Protein AF-A0A8T6CF40-F1 (afdb_monomer_lite)

Secondary structure (DSSP, 8-state):
-------------TT--PPPPPPSSTHHHHHHHHHHHHHHHHHHHHHH-TTS-HHHHHT-EEPPP-STTS----EEEESSSS-EEEEETTEEEEE-SSS-EEEEETTEEEEEEESSSS--HHHHHHHGGGGS-BGGGSHHHHHHHHHHHHHHHHHHHHHHHHHHHHH-SHHHHHH-

pLDDT: mean 81.54, std 19.91, range [30.73, 98.5]

Structure (mmCIF, N/CA/C/O backbone):
data_AF-A0A8T6CF40-F1
#
_entry.id   AF-A0A8T6CF40-F1
#
loop_
_atom_site.group_PDB
_atom_site.id
_atom_site.type_symbol
_atom_site.label_atom_id
_atom_site.label_alt_id
_atom_site.label_comp_id
_atom_site.label_asym_id
_atom_site.label_entity_id
_atom_site.label_seq_id
_atom_site.pdbx_PDB_ins_code
_atom_site.Cartn_x
_atom_site.Cartn_y
_atom_site.Cartn_z
_atom_site.occupancy
_atom_site.B_iso_or_equiv
_atom_site.auth_seq_id
_atom_site.auth_comp_id
_atom_site.auth_asym_id
_atom_site.auth_atom_id
_atom_site.pdbx_PDB_model_num
ATOM 1 N N . MET A 1 1 ? -32.159 -0.553 -5.482 1.00 37.47 1 MET A N 1
ATOM 2 C CA . MET A 1 1 ? -31.655 0.077 -6.719 1.00 37.47 1 MET A CA 1
ATOM 3 C C . MET A 1 1 ? -31.176 1.469 -6.328 1.00 37.47 1 MET A C 1
ATOM 5 O O . MET A 1 1 ? -31.976 2.391 -6.302 1.00 37.47 1 MET A O 1
ATOM 9 N N . HIS A 1 2 ? -29.932 1.576 -5.852 1.00 31.47 2 HIS A N 1
ATOM 10 C CA . HIS A 1 2 ? -29.361 2.824 -5.337 1.00 31.47 2 HIS A CA 1
ATOM 11 C C . HIS A 1 2 ? -28.233 3.280 -6.260 1.00 31.47 2 HIS A C 1
ATOM 13 O O . HIS A 1 2 ? -27.268 2.558 -6.488 1.00 31.47 2 HIS A O 1
ATOM 19 N N . THR A 1 3 ? -28.434 4.466 -6.820 1.00 30.73 3 THR A N 1
ATOM 20 C CA . THR A 1 3 ? -27.568 5.181 -7.752 1.00 30.73 3 THR A CA 1
ATOM 21 C C . THR A 1 3 ? -26.333 5.703 -7.017 1.00 30.73 3 THR A C 1
ATOM 23 O O . THR A 1 3 ? -26.466 6.515 -6.104 1.00 30.73 3 THR A O 1
ATOM 26 N N . ALA A 1 4 ? -25.142 5.245 -7.408 1.00 31.66 4 ALA A N 1
ATOM 27 C CA . ALA A 1 4 ? -23.879 5.819 -6.959 1.00 31.66 4 ALA A CA 1
ATOM 28 C C . ALA A 1 4 ? -23.663 7.176 -7.647 1.00 31.66 4 ALA A C 1
ATOM 30 O O . ALA A 1 4 ? -23.790 7.299 -8.866 1.00 31.66 4 ALA A O 1
ATOM 31 N N . ALA A 1 5 ? -23.383 8.202 -6.847 1.00 32.69 5 ALA A N 1
ATOM 32 C CA . ALA A 1 5 ? -23.131 9.553 -7.313 1.00 32.69 5 ALA A CA 1
ATOM 33 C C . ALA A 1 5 ? -21.721 9.653 -7.910 1.00 32.69 5 ALA A C 1
ATOM 35 O O . ALA A 1 5 ? -20.725 9.633 -7.191 1.00 32.69 5 ALA A O 1
ATOM 36 N N . THR A 1 6 ? -21.640 9.811 -9.227 1.00 39.75 6 THR A N 1
ATOM 37 C CA . THR A 1 6 ? -20.422 10.224 -9.926 1.00 39.75 6 THR A CA 1
ATOM 38 C C . THR A 1 6 ? -20.149 11.692 -9.582 1.00 39.75 6 THR A C 1
ATOM 40 O O . THR A 1 6 ? -20.780 12.593 -10.136 1.00 39.75 6 THR A O 1
ATOM 43 N N . ARG A 1 7 ? -19.252 11.966 -8.627 1.00 38.22 7 ARG A N 1
ATOM 44 C CA . ARG A 1 7 ? -18.736 13.327 -8.409 1.00 38.22 7 ARG A CA 1
ATOM 45 C C . ARG A 1 7 ? -17.654 13.608 -9.447 1.00 38.22 7 ARG A C 1
ATOM 47 O O . ARG A 1 7 ? -16.667 12.886 -9.534 1.00 38.22 7 ARG A O 1
ATOM 54 N N . GLY A 1 8 ? -17.889 14.639 -10.256 1.00 31.69 8 GLY A N 1
ATOM 55 C CA . GLY A 1 8 ? -16.966 15.096 -11.285 1.00 31.69 8 GLY A CA 1
ATOM 56 C C . GLY A 1 8 ? -15.648 15.570 -10.682 1.00 31.69 8 GLY A C 1
ATOM 57 O O . GLY A 1 8 ? -15.634 16.420 -9.792 1.00 31.69 8 GLY A O 1
ATOM 58 N N . LEU A 1 9 ? -14.548 15.026 -11.197 1.00 38.25 9 LEU A N 1
ATOM 59 C CA . LEU A 1 9 ? -13.221 15.601 -11.042 1.00 38.25 9 LEU A CA 1
ATOM 60 C C . LEU A 1 9 ? -13.219 16.966 -11.736 1.00 38.25 9 LEU A C 1
ATOM 62 O O . LEU A 1 9 ? -13.408 17.062 -12.950 1.00 38.25 9 LEU A O 1
ATOM 66 N N . GLY A 1 10 ? -13.050 18.026 -10.947 1.00 33.47 10 GLY A N 1
ATOM 67 C CA . GLY A 1 10 ? -12.752 19.348 -11.475 1.00 33.47 10 GLY A CA 1
ATOM 68 C C . GLY A 1 10 ? -11.472 19.279 -12.303 1.00 33.47 10 GLY A C 1
ATOM 69 O O . GLY A 1 10 ? -10.463 18.743 -11.853 1.00 33.47 10 GLY A O 1
ATOM 70 N N . SER A 1 11 ? -11.538 19.791 -13.530 1.00 39.84 11 SER A N 1
ATOM 71 C CA . SER A 1 11 ? -10.382 19.964 -14.404 1.00 39.84 11 SER A CA 1
ATOM 72 C C . SER A 1 11 ? -9.358 20.859 -13.704 1.00 39.84 11 SER A C 1
ATOM 74 O O . SER A 1 11 ? -9.574 22.061 -13.555 1.00 39.84 11 SER A O 1
ATOM 76 N N . LEU A 1 12 ? -8.247 20.270 -13.266 1.00 36.97 12 LEU A N 1
ATOM 77 C CA . LEU A 1 12 ? -7.044 21.028 -12.956 1.00 36.97 12 LEU A CA 1
ATOM 78 C C . LEU A 1 12 ? -6.356 21.350 -14.287 1.00 36.97 12 LEU A C 1
ATOM 80 O O . LEU A 1 12 ? -6.064 20.460 -15.086 1.00 36.97 12 LEU A O 1
ATOM 84 N N . SER A 1 13 ? -6.163 22.644 -14.543 1.00 38.06 13 SER A N 1
ATOM 85 C CA . SER A 1 13 ? -5.383 23.151 -15.672 1.00 38.06 13 SER A CA 1
ATOM 86 C C . SER A 1 13 ? -3.951 22.622 -15.583 1.00 38.06 13 SER A C 1
ATOM 88 O O . SER A 1 13 ? -3.299 22.749 -14.551 1.00 38.06 13 SER A O 1
ATOM 90 N N . SER A 1 14 ? -3.453 22.066 -16.687 1.00 46.22 14 SER A N 1
ATOM 91 C CA . SER A 1 14 ? -2.135 21.429 -16.834 1.00 46.22 14 SER A CA 1
ATOM 92 C C . SER A 1 14 ? -0.929 22.380 -16.680 1.00 46.22 14 SER A C 1
ATOM 94 O O . SER A 1 14 ? 0.188 21.987 -17.007 1.00 46.22 14 SER A O 1
ATOM 96 N N . THR A 1 15 ? -1.119 23.628 -16.240 1.00 42.03 15 THR A N 1
ATOM 97 C CA . THR A 1 15 ? -0.131 24.702 -16.467 1.00 42.03 15 THR A CA 1
ATOM 98 C C . THR A 1 15 ? 0.574 25.223 -15.207 1.00 42.03 15 THR A C 1
ATOM 100 O O . THR A 1 15 ? 1.522 25.985 -15.349 1.00 42.03 15 THR A O 1
ATOM 103 N N . ASP A 1 16 ? 0.199 24.782 -13.999 1.00 35.59 16 ASP A N 1
ATOM 104 C CA . ASP A 1 16 ? 0.758 25.341 -12.748 1.00 35.59 16 ASP A CA 1
ATOM 105 C C . ASP A 1 16 ? 1.547 24.345 -11.878 1.00 35.59 16 ASP A C 1
ATOM 107 O O . ASP A 1 16 ? 2.010 24.698 -10.794 1.00 35.59 16 ASP A O 1
ATOM 111 N N . ILE A 1 17 ? 1.774 23.113 -12.347 1.00 43.44 17 ILE A N 1
ATOM 112 C CA . ILE A 1 17 ? 2.718 22.204 -11.684 1.00 43.44 17 ILE A CA 1
ATOM 113 C C . ILE A 1 17 ? 4.111 22.495 -12.242 1.00 43.44 17 ILE A C 1
ATOM 115 O O . ILE A 1 17 ? 4.537 21.916 -13.240 1.00 43.44 17 ILE A O 1
ATOM 119 N N . GLN A 1 18 ? 4.816 23.431 -11.606 1.00 35.03 18 GLN A N 1
ATOM 120 C CA . GLN A 1 18 ? 6.268 23.518 -11.753 1.00 35.03 18 GLN A CA 1
ATOM 121 C C . GLN A 1 18 ? 6.847 22.159 -11.326 1.00 35.03 18 GLN A C 1
ATOM 123 O O . GLN A 1 18 ? 6.512 21.694 -10.231 1.00 35.03 18 GLN A O 1
ATOM 128 N N . PRO A 1 19 ? 7.679 21.496 -12.150 1.00 44.25 19 PRO A N 1
ATOM 129 C CA . PRO A 1 19 ? 8.405 20.322 -11.698 1.00 44.25 19 PRO A CA 1
ATOM 130 C C . PRO A 1 19 ? 9.196 20.726 -10.457 1.00 44.25 19 PRO A C 1
ATOM 132 O O . PRO A 1 19 ? 10.014 21.643 -10.518 1.00 44.25 19 PRO A O 1
ATOM 135 N N . LEU A 1 20 ? 8.922 20.082 -9.323 1.00 50.47 20 LEU A N 1
ATOM 136 C CA . LEU A 1 20 ? 9.840 20.137 -8.195 1.00 50.47 20 LEU A CA 1
ATOM 137 C C . LEU A 1 20 ? 11.176 19.621 -8.723 1.00 50.47 20 LEU A C 1
ATOM 139 O O . LEU A 1 20 ? 11.252 18.473 -9.168 1.00 50.47 20 LEU A O 1
ATOM 143 N N . GLU A 1 21 ? 12.205 20.472 -8.729 1.00 46.50 21 GLU A N 1
ATOM 144 C CA . GLU A 1 21 ? 13.553 19.969 -8.955 1.00 46.50 21 GLU A CA 1
ATOM 145 C C . GLU A 1 21 ? 13.797 18.863 -7.924 1.00 46.50 21 GLU A C 1
ATOM 147 O O . GLU A 1 21 ? 13.496 19.068 -6.739 1.00 46.50 21 GLU A O 1
ATOM 152 N N . PRO A 1 22 ? 14.258 17.675 -8.355 1.00 52.22 22 PRO A N 1
ATOM 153 C CA . PRO A 1 22 ? 14.530 16.602 -7.421 1.00 52.22 22 PRO A CA 1
ATOM 154 C C . PRO A 1 22 ? 15.524 17.145 -6.389 1.00 52.22 22 PRO A C 1
ATOM 156 O O . PRO A 1 22 ? 16.543 17.720 -6.786 1.00 52.22 22 PRO A O 1
ATOM 159 N N . PRO A 1 23 ? 15.225 17.045 -5.083 1.00 56.66 23 PRO A N 1
ATOM 160 C CA . PRO A 1 23 ? 16.116 17.570 -4.062 1.00 56.66 23 PRO A CA 1
ATOM 161 C C . PRO A 1 23 ? 17.520 17.000 -4.270 1.00 56.66 23 PRO A C 1
ATOM 163 O O . PRO A 1 23 ? 17.681 15.810 -4.537 1.00 56.66 23 PRO A O 1
ATOM 166 N N . SER A 1 24 ? 18.528 17.870 -4.177 1.00 57.38 24 SER A N 1
ATOM 167 C CA . SER A 1 24 ? 19.919 17.563 -4.535 1.00 57.38 24 SER A CA 1
ATOM 168 C C . SER A 1 24 ? 20.570 16.473 -3.676 1.00 57.38 24 SER A C 1
ATOM 170 O O . SER A 1 24 ? 21.641 15.995 -4.037 1.00 57.38 24 SER A O 1
ATOM 172 N N . ASP A 1 25 ? 19.916 16.079 -2.577 1.00 63.91 25 ASP A N 1
ATOM 173 C CA . ASP A 1 25 ? 20.377 15.078 -1.621 1.00 63.91 25 ASP A CA 1
ATOM 174 C C . ASP A 1 25 ? 19.296 14.005 -1.400 1.00 63.91 25 ASP A C 1
ATOM 176 O O . ASP A 1 25 ? 18.101 14.314 -1.346 1.00 63.91 25 ASP A O 1
ATOM 180 N N . ASP A 1 26 ? 19.720 12.762 -1.147 1.00 69.12 26 ASP A N 1
ATOM 181 C CA . ASP A 1 26 ? 18.877 11.580 -0.866 1.00 69.12 26 ASP A CA 1
ATOM 182 C C . ASP A 1 26 ? 17.971 11.708 0.386 1.00 69.12 26 ASP A C 1
ATOM 184 O O . ASP A 1 26 ? 17.223 10.791 0.718 1.00 69.12 26 ASP A O 1
ATOM 188 N N . ARG A 1 27 ? 17.959 12.862 1.065 1.00 78.50 27 ARG A N 1
ATOM 189 C CA . ARG A 1 27 ? 17.137 13.156 2.257 1.00 78.50 27 ARG A CA 1
ATOM 190 C C . ARG A 1 27 ? 15.635 12.956 2.043 1.00 78.50 27 ARG A C 1
ATOM 192 O O . ARG A 1 27 ? 14.895 12.709 2.996 1.00 78.50 27 ARG A O 1
ATOM 199 N N . TRP A 1 28 ? 15.161 13.090 0.805 1.00 79.88 28 TRP A N 1
ATOM 200 C CA . TRP A 1 28 ? 13.761 12.820 0.477 1.00 79.88 28 TRP A CA 1
ATOM 201 C C . TRP A 1 28 ? 13.426 11.328 0.583 1.00 79.88 28 TRP A C 1
ATOM 203 O O . TRP A 1 28 ? 12.311 10.999 0.980 1.00 79.88 28 TRP A O 1
ATOM 213 N N . ILE A 1 29 ? 14.385 10.440 0.285 1.00 84.56 29 ILE A N 1
ATOM 214 C CA . ILE A 1 29 ? 14.227 8.988 0.425 1.00 84.56 29 ILE A CA 1
ATOM 215 C C . ILE A 1 29 ? 14.121 8.640 1.902 1.00 84.56 29 ILE A C 1
ATOM 217 O O . ILE A 1 29 ? 13.176 7.966 2.282 1.00 84.56 29 ILE A O 1
ATOM 221 N N . GLU A 1 30 ? 15.012 9.172 2.742 1.00 87.75 30 GLU A N 1
ATOM 222 C CA . GLU A 1 30 ? 14.968 8.952 4.196 1.00 87.75 30 GLU A CA 1
ATOM 223 C C . GLU A 1 30 ? 13.629 9.407 4.796 1.00 87.75 30 GLU A C 1
ATOM 225 O O . GLU A 1 30 ? 13.028 8.715 5.616 1.00 87.75 30 GLU A O 1
ATOM 230 N N . THR A 1 31 ? 13.124 10.560 4.344 1.00 91.19 31 THR A N 1
ATOM 231 C CA . THR A 1 31 ? 11.814 11.072 4.770 1.00 91.19 31 THR A CA 1
ATOM 232 C C . THR A 1 31 ? 10.681 10.157 4.303 1.00 91.19 31 THR A C 1
ATOM 234 O O . THR A 1 31 ? 9.785 9.841 5.081 1.00 91.19 31 THR A O 1
ATOM 237 N N . ALA A 1 32 ? 10.715 9.708 3.046 1.00 91.19 32 ALA A N 1
ATOM 238 C CA . ALA A 1 32 ? 9.719 8.785 2.514 1.00 91.19 32 ALA A CA 1
ATOM 239 C C . ALA A 1 32 ? 9.741 7.437 3.251 1.00 91.19 32 ALA A C 1
ATOM 241 O O . ALA A 1 32 ? 8.683 6.886 3.538 1.00 91.19 32 ALA A O 1
ATOM 242 N N . GLU A 1 33 ? 10.925 6.912 3.573 1.00 92.25 33 GLU A N 1
ATOM 243 C CA . GLU A 1 33 ? 11.104 5.667 4.326 1.00 92.25 33 GLU A CA 1
ATOM 244 C C . GLU A 1 33 ? 10.554 5.785 5.744 1.00 92.25 33 GLU A C 1
ATOM 246 O O . GLU A 1 33 ? 9.846 4.884 6.187 1.00 92.25 33 GLU A O 1
ATOM 251 N N . ALA A 1 34 ? 10.806 6.901 6.433 1.00 93.62 34 ALA A N 1
ATOM 252 C CA . ALA A 1 34 ? 10.224 7.160 7.748 1.00 93.62 34 ALA A CA 1
ATOM 253 C C . ALA A 1 34 ? 8.687 7.195 7.687 1.00 93.62 34 ALA A C 1
ATOM 255 O O . ALA A 1 34 ? 8.028 6.481 8.438 1.00 93.62 34 ALA A O 1
ATOM 256 N N . LEU A 1 35 ? 8.112 7.931 6.730 1.00 94.38 35 LEU A N 1
ATOM 257 C CA . LEU A 1 35 ? 6.657 7.994 6.552 1.00 94.38 35 LEU A CA 1
ATOM 258 C C . LEU A 1 35 ? 6.053 6.622 6.226 1.00 94.38 35 LEU A C 1
ATOM 260 O O . LEU A 1 35 ? 5.031 6.246 6.788 1.00 94.38 35 LEU A O 1
ATOM 264 N N . MET A 1 36 ? 6.690 5.847 5.348 1.00 94.69 36 MET A N 1
ATOM 265 C CA . MET A 1 36 ? 6.219 4.504 5.006 1.00 94.69 36 MET A CA 1
ATOM 266 C C . MET A 1 36 ? 6.366 3.524 6.177 1.00 94.69 36 MET A C 1
ATOM 268 O O . MET A 1 36 ? 5.565 2.596 6.325 1.00 94.69 36 MET A O 1
ATOM 272 N N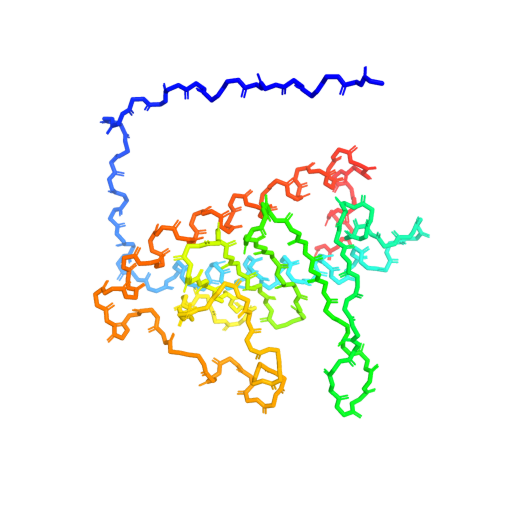 . HIS A 1 37 ? 7.388 3.706 7.014 1.00 94.19 37 HIS A N 1
ATOM 273 C CA . HIS A 1 37 ? 7.563 2.942 8.239 1.00 94.19 37 HIS A CA 1
ATOM 274 C C . HIS A 1 37 ? 6.407 3.159 9.211 1.00 94.19 37 HIS A C 1
ATOM 276 O O . HIS A 1 37 ? 5.847 2.170 9.697 1.00 94.19 37 HIS A O 1
ATOM 282 N N . ASP A 1 38 ? 6.070 4.423 9.456 1.00 95.56 38 ASP A N 1
ATOM 283 C CA . ASP A 1 38 ? 4.979 4.842 10.332 1.00 95.56 38 ASP A CA 1
ATOM 284 C C . ASP A 1 38 ? 3.633 4.375 9.774 1.00 95.56 38 ASP A C 1
ATOM 286 O O . ASP A 1 38 ? 2.844 3.768 10.492 1.00 95.56 38 ASP A O 1
ATOM 290 N N . GLU A 1 39 ? 3.414 4.511 8.466 1.00 96.38 39 GLU A N 1
ATOM 291 C CA . GLU A 1 39 ? 2.204 4.024 7.799 1.00 96.38 39 GLU A CA 1
ATOM 292 C C . GLU A 1 39 ? 2.031 2.502 7.967 1.00 96.38 39 GLU A C 1
ATOM 294 O O . GLU A 1 39 ? 0.972 2.012 8.365 1.00 96.38 39 GLU A O 1
ATOM 299 N N . CYS A 1 40 ? 3.098 1.722 7.757 1.00 94.19 40 CYS A N 1
ATOM 300 C CA . CYS A 1 40 ? 3.062 0.275 7.989 1.00 94.19 40 CYS A CA 1
ATOM 301 C C . CYS A 1 40 ? 2.789 -0.083 9.457 1.00 94.19 40 CYS A C 1
ATOM 303 O O . CYS A 1 40 ? 2.201 -1.133 9.737 1.00 94.19 40 CYS A O 1
ATOM 305 N N . TRP A 1 41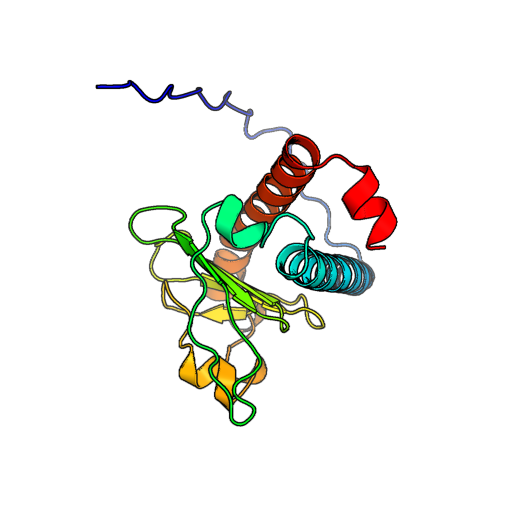 ? 3.264 0.738 10.395 1.00 95.00 41 TRP A N 1
ATOM 306 C CA . TRP A 1 41 ? 2.981 0.576 11.817 1.00 95.00 41 TRP A CA 1
ATOM 307 C C . TRP A 1 41 ? 1.508 0.862 12.121 1.00 95.00 41 TRP A C 1
ATOM 309 O O . TRP A 1 41 ? 0.859 0.020 12.746 1.00 95.00 41 TRP A O 1
ATOM 319 N N . CYS A 1 42 ? 0.965 1.964 11.602 1.00 97.00 42 CYS A N 1
ATOM 320 C CA . CYS A 1 42 ? -0.445 2.332 11.704 1.00 97.00 42 CYS A CA 1
ATOM 321 C C . CYS A 1 42 ? -1.357 1.224 11.169 1.00 97.00 42 CYS A C 1
ATOM 323 O O . CYS A 1 42 ? -2.229 0.768 11.904 1.00 97.00 42 CYS A O 1
ATOM 325 N N . TRP A 1 43 ? -1.088 0.660 9.985 1.00 96.50 43 TRP A N 1
ATOM 326 C CA . TRP A 1 43 ? -1.839 -0.503 9.486 1.00 96.50 43 TRP A CA 1
ATOM 327 C C . TRP A 1 43 ? -1.795 -1.698 10.441 1.00 96.50 43 TRP A C 1
ATOM 329 O O . TRP A 1 43 ? -2.771 -2.438 10.574 1.00 96.50 43 TRP A O 1
ATOM 339 N N . GLY A 1 44 ? -0.666 -1.911 11.118 1.00 94.31 44 GLY A N 1
ATOM 340 C CA . GLY A 1 44 ? -0.541 -2.923 12.165 1.00 94.31 44 GLY A CA 1
ATOM 341 C C . GLY A 1 44 ? -1.473 -2.657 13.350 1.00 94.31 44 GLY A C 1
ATOM 342 O O . GLY A 1 44 ? -2.143 -3.581 13.812 1.00 94.31 44 GLY A O 1
ATOM 343 N N . GLN A 1 45 ? -1.561 -1.407 13.806 1.00 96.31 45 GLN A N 1
ATOM 344 C CA . GLN A 1 45 ? -2.485 -0.993 14.868 1.00 96.31 45 GLN A CA 1
ATOM 345 C C . GLN A 1 45 ? -3.949 -1.083 14.424 1.00 96.31 45 GLN A C 1
ATOM 347 O O . GLN A 1 45 ? -4.805 -1.544 15.176 1.00 96.31 45 GLN A O 1
ATOM 352 N N . ASP A 1 46 ? -4.235 -0.761 13.166 1.00 97.25 46 ASP A N 1
ATOM 353 C CA . ASP A 1 46 ? -5.567 -0.830 12.561 1.00 97.25 46 ASP A CA 1
ATOM 354 C C . ASP A 1 46 ? -6.125 -2.257 12.522 1.00 97.25 46 ASP A C 1
ATOM 356 O O . ASP A 1 46 ? -7.331 -2.479 12.667 1.00 97.25 46 ASP A O 1
ATOM 360 N N . VAL A 1 47 ? -5.248 -3.255 12.387 1.00 95.06 47 VAL A N 1
ATOM 361 C CA . VAL A 1 47 ? -5.604 -4.675 12.523 1.00 95.06 47 VAL A CA 1
ATOM 362 C C . VAL A 1 47 ? -6.011 -5.024 13.956 1.00 95.06 47 VAL A C 1
ATOM 364 O O . VAL A 1 47 ? -6.867 -5.892 14.145 1.00 95.06 47 VAL A O 1
ATOM 367 N N . LEU A 1 48 ? -5.400 -4.374 14.947 1.00 94.50 48 LEU A N 1
ATOM 368 C CA . LEU A 1 48 ? -5.595 -4.614 16.379 1.00 94.50 48 LEU A CA 1
ATOM 369 C C . LEU A 1 48 ? -6.686 -3.735 17.004 1.00 94.50 48 LEU A C 1
ATOM 371 O O . LEU A 1 48 ? -6.956 -3.877 18.197 1.00 94.50 48 LEU A O 1
ATOM 375 N N . TYR A 1 49 ? -7.318 -2.857 16.222 1.00 96.62 49 TYR A N 1
ATOM 376 C CA . TYR A 1 49 ? -8.293 -1.900 16.730 1.00 96.62 49 TYR A CA 1
ATOM 377 C C . TYR A 1 49 ? -9.409 -2.588 17.549 1.00 96.62 49 TYR A C 1
ATOM 379 O O . TYR A 1 49 ? -9.991 -3.576 17.079 1.00 96.62 49 TYR A O 1
ATOM 387 N N . PRO A 1 50 ? -9.763 -2.082 18.753 1.00 95.19 50 PRO A N 1
ATOM 388 C CA . PRO A 1 50 ? -10.645 -2.795 19.684 1.00 95.19 50 PRO A CA 1
ATOM 389 C C . PRO A 1 50 ? -12.033 -3.140 19.134 1.00 95.19 50 PRO A C 1
ATOM 391 O O . PRO A 1 50 ? -12.589 -4.182 19.478 1.00 95.19 50 PRO A O 1
ATOM 394 N N . ALA A 1 51 ? -12.597 -2.295 18.264 1.00 95.62 51 ALA A N 1
ATOM 395 C CA . ALA A 1 51 ? -13.904 -2.541 17.643 1.00 95.62 51 ALA A CA 1
ATOM 396 C C . ALA A 1 51 ? -13.819 -3.379 16.351 1.00 95.62 51 ALA A C 1
ATOM 398 O O . ALA A 1 51 ? -14.773 -3.429 15.572 1.00 95.62 51 ALA A O 1
ATOM 399 N N . GLY A 1 52 ? -12.680 -4.030 16.117 1.00 95.06 52 GLY A N 1
ATOM 400 C CA . GLY A 1 52 ? -12.418 -4.877 14.965 1.00 95.06 52 GLY A CA 1
ATOM 401 C C . GLY A 1 52 ? -11.524 -4.218 13.919 1.00 95.06 52 GLY A C 1
ATOM 402 O O . GLY A 1 52 ? -11.370 -3.003 13.862 1.00 95.06 52 GLY A O 1
ATOM 403 N N . ASN A 1 53 ? -10.965 -5.069 13.062 1.00 96.38 53 ASN A N 1
ATOM 404 C CA . ASN A 1 53 ? -9.957 -4.724 12.065 1.00 96.38 53 ASN A CA 1
ATOM 405 C C . ASN A 1 53 ? -10.433 -3.628 11.089 1.00 96.38 53 ASN A C 1
ATOM 407 O O . ASN A 1 53 ? -11.349 -3.851 10.288 1.00 96.38 53 ASN A O 1
ATOM 411 N N . LEU A 1 54 ? -9.782 -2.462 11.130 1.00 97.94 54 LEU A N 1
ATOM 412 C CA . LEU A 1 54 ? -10.155 -1.296 10.328 1.00 97.94 54 LEU A CA 1
ATOM 413 C C . LEU A 1 54 ? -9.850 -1.472 8.836 1.00 97.94 54 LEU A C 1
ATOM 415 O O . LEU A 1 54 ? -10.612 -0.967 8.018 1.00 97.94 54 LEU A O 1
ATOM 419 N N . LEU A 1 55 ? -8.827 -2.246 8.455 1.00 97.25 55 LEU A N 1
ATOM 420 C CA . LEU A 1 55 ? -8.559 -2.569 7.044 1.00 97.25 55 LEU A CA 1
ATOM 421 C C . LEU A 1 55 ? -9.721 -3.357 6.430 1.00 97.25 55 LEU A C 1
ATOM 423 O O . LEU A 1 55 ? -10.167 -3.059 5.324 1.00 97.25 55 LEU A O 1
ATOM 427 N N . ILE A 1 56 ? -10.265 -4.326 7.173 1.00 97.00 56 ILE A N 1
ATOM 428 C CA . ILE A 1 56 ? -11.440 -5.088 6.728 1.00 97.00 56 ILE A CA 1
ATOM 429 C C . ILE A 1 56 ? -12.675 -4.190 6.661 1.00 97.00 56 ILE A C 1
ATOM 431 O O . ILE A 1 56 ? -13.438 -4.264 5.701 1.00 97.00 56 ILE A O 1
ATOM 435 N N . ARG A 1 57 ? -12.868 -3.309 7.650 1.00 97.88 57 ARG A N 1
ATOM 436 C CA . ARG A 1 57 ? -13.984 -2.349 7.649 1.00 97.88 57 ARG A CA 1
ATOM 437 C C . ARG A 1 57 ? -13.908 -1.350 6.493 1.00 97.88 57 ARG A C 1
ATOM 439 O O . ARG A 1 57 ? -14.959 -0.955 5.999 1.00 97.88 57 ARG A O 1
ATOM 446 N N . TYR A 1 58 ? -12.705 -0.974 6.064 1.00 97.81 58 TYR A N 1
ATOM 447 C CA . TYR A 1 58 ? -12.492 -0.137 4.882 1.00 97.81 58 TYR A CA 1
ATOM 448 C C . TYR A 1 58 ? -12.828 -0.868 3.573 1.00 97.81 58 TYR A C 1
ATOM 450 O O . TYR A 1 58 ? -13.188 -0.235 2.585 1.00 97.81 58 TYR A O 1
ATOM 458 N N . GLY A 1 59 ? -12.762 -2.204 3.574 1.00 97.12 59 GLY A N 1
ATOM 459 C CA . GLY A 1 59 ? -13.110 -3.047 2.429 1.00 97.12 59 GLY A CA 1
ATOM 460 C C . GLY A 1 59 ? -11.974 -3.934 1.924 1.00 97.12 59 GLY A C 1
ATOM 461 O O . GLY A 1 59 ? -12.105 -4.507 0.844 1.00 97.12 59 GLY A O 1
ATOM 462 N N . LEU A 1 60 ? -10.866 -4.064 2.663 1.00 96.81 60 LEU A N 1
ATOM 463 C CA . LEU A 1 60 ? -9.824 -5.030 2.319 1.00 96.81 60 LEU A CA 1
ATOM 464 C C . LEU A 1 60 ? -10.208 -6.436 2.781 1.00 96.81 60 LEU A C 1
ATOM 466 O O . LEU A 1 60 ? -10.814 -6.658 3.827 1.00 96.81 60 LEU A O 1
ATOM 470 N N . GLU A 1 61 ? -9.747 -7.421 2.033 1.00 94.12 61 GLU A N 1
ATOM 471 C CA . GLU A 1 61 ? -9.838 -8.826 2.368 1.00 94.12 61 GLU A CA 1
ATOM 472 C C . GLU A 1 61 ? -8.535 -9.300 3.002 1.00 94.12 61 GLU A C 1
ATOM 474 O O . GLU A 1 61 ? -7.429 -9.029 2.522 1.00 94.12 61 GLU A O 1
ATOM 479 N N . ARG A 1 62 ? -8.654 -10.054 4.094 1.00 90.88 62 ARG A N 1
ATOM 480 C CA . ARG A 1 62 ? -7.502 -10.700 4.716 1.00 90.88 62 ARG A CA 1
ATOM 481 C C . ARG A 1 62 ? -7.073 -11.888 3.862 1.00 90.88 62 ARG A C 1
ATOM 483 O O . ARG A 1 62 ? -7.786 -12.881 3.758 1.00 90.88 62 ARG A O 1
ATOM 490 N N . THR A 1 63 ? -5.872 -11.816 3.309 1.00 84.56 63 THR A N 1
ATOM 491 C CA . THR A 1 63 ? -5.240 -12.948 2.625 1.00 84.56 63 THR A CA 1
ATOM 492 C C . THR A 1 63 ? -4.678 -13.939 3.645 1.00 84.56 63 THR A C 1
ATOM 494 O O . THR A 1 63 ? -4.373 -13.579 4.789 1.00 84.56 63 THR A O 1
ATOM 497 N N . ALA A 1 64 ? -4.553 -15.208 3.245 1.00 69.50 64 ALA A N 1
ATOM 498 C CA . ALA A 1 64 ? -3.955 -16.230 4.095 1.00 69.50 64 ALA A CA 1
ATOM 499 C C . ALA A 1 64 ? -2.561 -15.792 4.577 1.00 69.50 64 ALA A C 1
ATOM 501 O O . ALA A 1 64 ? -1.813 -15.118 3.858 1.00 69.50 64 ALA A O 1
ATOM 502 N N . ALA A 1 65 ? -2.220 -16.171 5.811 1.00 64.31 65 ALA A N 1
ATOM 503 C CA . ALA A 1 65 ? -0.849 -16.041 6.268 1.00 64.31 65 ALA A CA 1
ATOM 504 C C . ALA A 1 65 ? 0.013 -16.952 5.395 1.00 64.31 65 ALA A C 1
ATOM 506 O O . ALA A 1 65 ? -0.292 -18.133 5.230 1.00 64.31 65 ALA A O 1
ATOM 507 N N . LEU A 1 66 ? 1.051 -16.381 4.803 1.00 56.53 66 LEU A N 1
ATOM 508 C CA . LEU A 1 66 ? 1.970 -17.113 3.951 1.00 56.53 66 LEU A CA 1
ATOM 509 C C . LEU A 1 66 ? 3.375 -16.852 4.495 1.00 56.53 66 LEU A C 1
ATOM 511 O O . LEU A 1 66 ? 3.787 -15.699 4.604 1.00 56.53 66 LEU A O 1
ATOM 515 N N . GLY A 1 67 ? 4.048 -17.920 4.919 1.00 52.97 67 GLY A N 1
ATOM 516 C CA . GLY A 1 67 ? 5.312 -17.878 5.653 1.00 52.97 67 GLY A CA 1
ATOM 517 C C . GLY A 1 67 ? 5.420 -19.051 6.631 1.00 52.97 67 GLY A C 1
ATOM 518 O O . GLY A 1 67 ? 4.405 -19.561 7.108 1.00 52.97 67 GLY A O 1
ATOM 519 N N . ALA A 1 68 ? 6.645 -19.493 6.933 1.00 49.84 68 ALA A N 1
ATOM 520 C CA . ALA A 1 68 ? 6.900 -20.649 7.803 1.00 49.84 68 ALA A CA 1
ATOM 521 C C . ALA A 1 68 ? 6.388 -20.468 9.248 1.00 49.84 68 ALA A C 1
ATOM 523 O O . ALA A 1 68 ? 6.201 -21.451 9.961 1.00 49.84 68 ALA A O 1
ATOM 524 N N . ASP A 1 69 ? 6.149 -19.226 9.678 1.00 56.88 69 ASP A N 1
ATOM 525 C CA . ASP A 1 69 ? 5.626 -18.902 11.005 1.00 56.88 69 ASP A CA 1
ATOM 526 C C . ASP A 1 69 ? 4.087 -18.898 11.084 1.00 56.88 69 ASP A C 1
ATOM 528 O O . ASP A 1 69 ? 3.536 -18.887 12.186 1.00 56.88 69 ASP A O 1
ATOM 532 N N . GLY A 1 70 ? 3.393 -18.906 9.935 1.00 56.66 70 GLY A N 1
ATOM 533 C CA . GLY A 1 70 ? 1.934 -18.848 9.824 1.00 56.66 70 GLY A CA 1
ATOM 534 C C . GLY A 1 70 ? 1.284 -17.584 10.406 1.00 56.66 70 GLY A C 1
ATOM 535 O O . GLY A 1 70 ? 0.071 -17.582 10.627 1.00 56.66 70 GLY A O 1
ATOM 536 N N . ARG A 1 71 ? 2.052 -16.523 10.694 1.00 57.28 71 ARG A N 1
ATOM 537 C CA . ARG A 1 71 ? 1.587 -15.369 11.493 1.00 57.28 71 ARG A CA 1
ATOM 538 C C . ARG A 1 71 ? 1.477 -14.070 10.705 1.00 57.28 71 ARG A C 1
ATOM 540 O O . ARG A 1 71 ? 0.652 -13.230 11.062 1.00 57.28 71 ARG A O 1
ATOM 547 N N . THR A 1 72 ? 2.225 -13.902 9.616 1.00 66.38 72 THR A N 1
ATOM 548 C CA . THR A 1 72 ? 2.147 -12.684 8.793 1.00 66.38 72 THR A CA 1
ATOM 549 C C . THR A 1 72 ? 0.984 -12.750 7.799 1.00 66.38 72 THR A C 1
ATOM 551 O O . THR A 1 72 ? 1.099 -13.304 6.703 1.00 66.38 72 THR A O 1
ATOM 554 N N . ALA A 1 73 ? -0.156 -12.171 8.174 1.00 74.50 73 ALA A N 1
ATOM 555 C CA . ALA A 1 73 ? -1.268 -11.961 7.251 1.00 74.50 73 ALA A CA 1
ATOM 556 C C . ALA A 1 73 ? -1.012 -10.757 6.339 1.00 74.50 73 ALA A C 1
ATOM 558 O O . ALA A 1 73 ? -0.466 -9.747 6.780 1.00 74.50 73 ALA A O 1
ATOM 559 N N . GLY A 1 74 ? -1.420 -10.871 5.077 1.00 87.19 74 GLY A N 1
ATOM 560 C CA . GLY A 1 74 ? -1.526 -9.728 4.173 1.00 87.19 74 GLY A CA 1
ATOM 561 C C . GLY A 1 74 ? -2.978 -9.307 3.997 1.00 87.19 74 GLY A C 1
ATOM 562 O O . GLY A 1 74 ? -3.885 -10.105 4.243 1.00 87.19 74 GLY A O 1
ATOM 563 N N . TYR A 1 75 ? -3.198 -8.098 3.505 1.00 92.94 75 TYR A N 1
ATOM 564 C CA . TYR A 1 75 ? -4.522 -7.586 3.161 1.00 92.94 75 TYR A CA 1
ATOM 565 C C . TYR A 1 75 ? -4.538 -7.158 1.704 1.00 92.94 75 TYR A C 1
ATOM 567 O O . TYR A 1 75 ? -3.530 -6.670 1.202 1.00 92.94 75 TYR A O 1
ATOM 575 N N . THR A 1 76 ? -5.653 -7.355 1.013 1.00 94.25 76 THR A N 1
ATOM 576 C CA . THR A 1 76 ? -5.800 -6.931 -0.379 1.00 94.25 76 THR A CA 1
ATOM 577 C C . THR A 1 76 ? -7.123 -6.228 -0.606 1.00 94.25 76 THR A C 1
ATOM 579 O O . THR A 1 76 ? -8.118 -6.584 0.008 1.00 94.25 76 THR A O 1
ATOM 582 N N . GLY A 1 77 ? -7.139 -5.219 -1.466 1.00 95.50 77 GLY A N 1
ATOM 583 C CA . GLY A 1 77 ? -8.349 -4.507 -1.859 1.00 95.50 77 GLY A CA 1
ATOM 584 C C . GLY A 1 77 ? -8.377 -4.309 -3.365 1.00 95.50 77 GLY A C 1
ATOM 585 O O . GLY A 1 77 ? -7.331 -4.110 -3.984 1.00 95.50 77 GLY A O 1
ATOM 586 N N . SER A 1 78 ? -9.568 -4.356 -3.955 1.00 95.50 78 SER A N 1
ATOM 587 C CA . SER A 1 78 ? -9.751 -4.012 -5.367 1.00 95.50 78 SER A CA 1
ATOM 588 C C . SER A 1 78 ? -9.848 -2.496 -5.517 1.00 95.50 78 SER A C 1
ATOM 590 O O . SER A 1 78 ? -10.589 -1.848 -4.782 1.00 95.50 78 SER A O 1
ATOM 592 N N . ILE A 1 79 ? -9.118 -1.934 -6.477 1.00 92.88 79 ILE A N 1
ATOM 593 C CA . ILE A 1 79 ? -9.224 -0.514 -6.857 1.00 92.88 79 ILE A CA 1
ATOM 594 C C . ILE A 1 79 ? -10.191 -0.369 -8.034 1.00 92.88 79 ILE A C 1
ATOM 596 O O . ILE A 1 79 ? -10.950 0.593 -8.123 1.00 92.88 79 ILE A O 1
ATOM 600 N N . ASN A 1 80 ? -10.167 -1.345 -8.940 1.00 91.38 80 ASN A N 1
ATOM 601 C CA . ASN A 1 80 ? -11.095 -1.515 -10.051 1.00 91.38 80 ASN A CA 1
ATOM 602 C C . ASN A 1 80 ? -11.129 -3.009 -10.440 1.00 91.38 80 ASN A C 1
ATOM 604 O O . ASN A 1 80 ? -10.570 -3.838 -9.727 1.00 91.38 80 ASN A O 1
ATOM 608 N N . ASP A 1 81 ? -11.748 -3.360 -11.570 1.00 89.00 81 ASP A N 1
ATOM 609 C CA . ASP A 1 81 ? -11.877 -4.757 -12.028 1.00 89.00 81 ASP A CA 1
ATOM 610 C C . ASP A 1 81 ? -10.537 -5.490 -12.252 1.00 89.00 81 ASP A C 1
ATOM 612 O O . ASP A 1 81 ? -10.511 -6.718 -12.340 1.00 89.00 81 ASP A O 1
ATOM 616 N N . ARG A 1 82 ? -9.429 -4.756 -12.414 1.00 90.00 82 ARG A N 1
ATOM 617 C CA . ARG A 1 82 ? -8.094 -5.299 -12.726 1.00 90.00 82 ARG A CA 1
ATOM 618 C C . ARG A 1 82 ? -6.992 -4.818 -11.784 1.00 90.00 82 ARG A C 1
ATOM 620 O O . ARG A 1 82 ? -5.974 -5.490 -11.668 1.00 90.00 82 ARG A O 1
ATOM 627 N N . GLY A 1 83 ? -7.173 -3.659 -11.161 1.00 94.75 83 GLY A N 1
ATOM 628 C CA . GLY A 1 83 ? -6.227 -3.030 -10.250 1.00 94.75 83 GLY A CA 1
ATOM 629 C C . GLY A 1 83 ? -6.517 -3.353 -8.791 1.00 94.75 83 GLY A C 1
ATOM 630 O O . GLY A 1 83 ? -7.655 -3.616 -8.397 1.00 94.75 83 GLY A O 1
ATOM 631 N N . GLY A 1 84 ? -5.484 -3.270 -7.966 1.00 96.38 84 GLY A N 1
ATOM 632 C CA . GLY A 1 84 ? -5.591 -3.597 -6.558 1.00 96.38 84 GLY A CA 1
ATOM 633 C C . GLY A 1 84 ? -4.451 -3.051 -5.720 1.00 96.38 84 GLY A C 1
ATOM 634 O O . GLY A 1 84 ? -3.451 -2.528 -6.217 1.00 96.38 84 GLY A O 1
ATOM 635 N N . VAL A 1 85 ? -4.629 -3.215 -4.418 1.00 96.56 85 VAL A N 1
ATOM 636 C CA . VAL A 1 85 ? -3.642 -2.926 -3.387 1.00 96.56 85 VAL A CA 1
ATOM 637 C C . VAL A 1 85 ? -3.380 -4.193 -2.582 1.00 96.56 85 VAL A C 1
ATOM 639 O O . VAL A 1 85 ? -4.294 -4.982 -2.330 1.00 96.56 85 VAL A O 1
ATOM 642 N N . TRP A 1 86 ? -2.129 -4.407 -2.186 1.00 93.50 86 TRP A N 1
ATOM 643 C CA . TRP A 1 86 ? -1.714 -5.511 -1.329 1.00 93.50 86 TRP A CA 1
ATOM 644 C C . TRP A 1 86 ? -0.804 -4.976 -0.230 1.00 93.50 86 TRP A C 1
ATOM 646 O O . TRP A 1 86 ? 0.306 -4.521 -0.501 1.00 93.50 86 TRP A O 1
ATOM 656 N N . LEU A 1 87 ? -1.273 -5.063 1.010 1.00 92.31 87 LEU A N 1
ATOM 657 C CA . LEU A 1 87 ? -0.567 -4.622 2.205 1.00 92.31 87 LEU A CA 1
ATOM 658 C C . LEU A 1 87 ? 0.050 -5.815 2.925 1.00 92.31 87 LEU A C 1
ATOM 660 O O . LEU A 1 87 ? -0.624 -6.818 3.189 1.00 92.31 87 LEU A O 1
ATOM 664 N N . ARG A 1 88 ? 1.320 -5.688 3.300 1.00 86.25 88 ARG A N 1
ATOM 665 C CA . ARG A 1 88 ? 2.018 -6.597 4.217 1.00 86.25 88 ARG A CA 1
ATOM 666 C C . ARG A 1 88 ? 2.948 -5.782 5.110 1.00 86.25 88 ARG A C 1
ATOM 668 O O . ARG A 1 88 ? 3.307 -4.664 4.773 1.00 86.25 88 ARG A O 1
ATOM 675 N N . GLY A 1 89 ? 3.427 -6.368 6.207 1.00 80.88 89 GLY A N 1
ATOM 676 C CA . GLY A 1 89 ? 4.347 -5.674 7.126 1.00 80.88 89 GLY A CA 1
ATOM 677 C C . GLY A 1 89 ? 5.666 -5.185 6.499 1.00 80.88 89 GLY A C 1
ATOM 678 O O . GLY A 1 89 ? 6.386 -4.419 7.133 1.00 80.88 89 GLY A O 1
ATOM 679 N N . ALA A 1 90 ? 5.979 -5.620 5.272 1.00 83.25 90 ALA A N 1
ATOM 680 C CA . ALA A 1 90 ? 7.134 -5.178 4.495 1.00 83.25 90 ALA A CA 1
ATOM 681 C C . ALA A 1 90 ? 6.859 -3.962 3.588 1.00 83.25 90 ALA A C 1
ATOM 683 O O . ALA A 1 90 ? 7.818 -3.397 3.067 1.00 83.25 90 ALA A O 1
ATOM 684 N N . GLY A 1 91 ? 5.599 -3.577 3.362 1.00 89.06 91 GLY A N 1
ATOM 685 C CA . GLY A 1 91 ? 5.223 -2.464 2.487 1.00 89.06 91 GLY A CA 1
ATOM 686 C C . GLY A 1 91 ? 3.934 -2.709 1.699 1.00 89.06 91 GLY A C 1
ATOM 687 O O . GLY A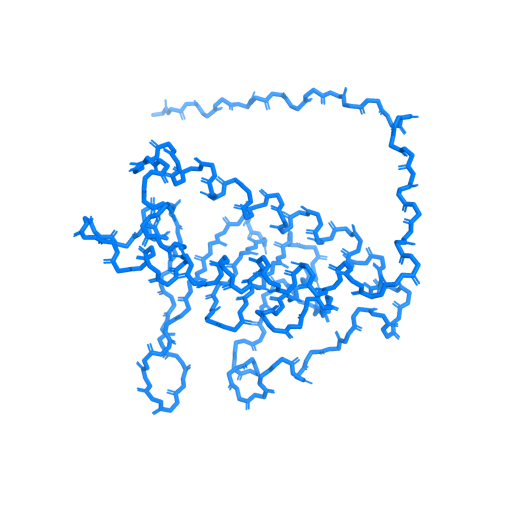 1 91 ? 3.130 -3.587 2.032 1.00 89.06 91 GLY A O 1
ATOM 688 N N . VAL A 1 92 ? 3.766 -1.947 0.620 1.00 92.81 92 VAL A N 1
ATOM 689 C CA . VAL A 1 92 ? 2.579 -1.970 -0.244 1.00 92.81 92 VAL A CA 1
ATOM 690 C C . VAL A 1 92 ? 2.948 -2.317 -1.678 1.00 92.81 92 VAL A C 1
ATOM 692 O O . VAL A 1 92 ? 3.920 -1.805 -2.228 1.00 92.81 92 VAL A O 1
ATOM 695 N N . PHE A 1 93 ? 2.141 -3.172 -2.302 1.00 93.88 93 PHE A N 1
ATOM 696 C CA . PHE A 1 93 ? 2.087 -3.284 -3.753 1.00 93.88 93 PHE A CA 1
ATOM 697 C C . PHE A 1 93 ? 0.807 -2.627 -4.271 1.00 93.88 93 PHE A C 1
ATOM 699 O O . PHE A 1 93 ? -0.273 -2.858 -3.725 1.00 93.88 93 PHE A O 1
ATOM 706 N N . TYR A 1 94 ? 0.936 -1.839 -5.332 1.00 96.19 94 TYR A N 1
ATOM 707 C CA . TYR A 1 94 ? -0.151 -1.106 -5.968 1.00 96.19 94 TYR A CA 1
ATOM 708 C C . TYR A 1 94 ? -0.148 -1.347 -7.476 1.00 96.19 94 TYR A C 1
ATOM 710 O O . TYR A 1 94 ? 0.901 -1.282 -8.122 1.00 96.19 94 TYR A O 1
ATOM 718 N N . SER A 1 95 ? -1.326 -1.566 -8.052 1.00 96.44 95 SER A N 1
ATOM 719 C CA . SER A 1 95 ? -1.526 -1.604 -9.498 1.00 96.44 95 SER A CA 1
ATOM 720 C C . SER A 1 95 ? -2.848 -0.954 -9.884 1.00 96.44 95 SER A C 1
ATOM 722 O O . SER A 1 95 ? -3.883 -1.212 -9.269 1.00 96.44 95 SER A O 1
ATOM 724 N N . SER A 1 96 ? -2.832 -0.182 -10.970 1.00 95.38 96 SER A N 1
ATOM 725 C CA . SER A 1 96 ? -4.039 0.351 -11.604 1.00 95.38 96 SER A CA 1
ATOM 726 C C . SER A 1 96 ? -4.721 -0.633 -12.567 1.00 95.38 96 SER A C 1
ATOM 728 O O . SER A 1 96 ? -5.790 -0.317 -13.091 1.00 95.38 96 SER A O 1
ATOM 730 N N . GLY A 1 97 ? -4.163 -1.834 -12.779 1.00 94.19 97 GLY A N 1
ATOM 731 C CA . GLY A 1 97 ? -4.707 -2.844 -13.695 1.00 94.19 97 GLY A CA 1
ATOM 732 C C . GLY A 1 97 ? -4.256 -2.684 -15.154 1.00 94.19 97 GLY A C 1
ATOM 733 O O . GLY A 1 97 ? -4.978 -3.077 -16.073 1.00 94.19 97 GLY A O 1
ATOM 734 N N . SER A 1 98 ? -3.103 -2.043 -15.375 1.00 91.44 98 SER A N 1
ATOM 735 C CA . SER A 1 98 ? -2.540 -1.706 -16.693 1.00 91.44 98 SER A CA 1
ATOM 736 C C . SER A 1 98 ? -1.502 -2.714 -17.220 1.00 91.44 98 SER A C 1
ATOM 738 O O . SER A 1 98 ? -0.832 -2.463 -18.223 1.00 91.44 98 SER A O 1
ATOM 740 N N . GLY A 1 99 ? -1.374 -3.873 -16.579 1.00 91.94 99 GLY A N 1
ATOM 741 C CA . GLY A 1 99 ? -0.359 -4.894 -16.835 1.00 91.94 99 GLY A CA 1
ATOM 742 C C . GLY A 1 99 ? 0.918 -4.716 -16.009 1.00 91.94 99 GLY A C 1
ATOM 743 O O . GLY A 1 99 ? 1.889 -5.445 -16.221 1.00 91.94 99 GLY A O 1
ATOM 744 N N . SER A 1 100 ? 0.946 -3.762 -15.080 1.00 92.56 100 SER A N 1
ATOM 745 C CA . SER A 1 100 ? 2.087 -3.492 -14.211 1.00 92.56 100 SER A CA 1
ATOM 746 C C . SER A 1 100 ? 1.652 -2.997 -12.836 1.00 92.56 100 SER A C 1
ATOM 748 O O . SER A 1 100 ? 0.529 -2.532 -12.631 1.00 92.56 100 SER A O 1
ATOM 750 N N . GLY A 1 101 ? 2.565 -3.095 -11.879 1.00 93.75 101 GLY A N 1
ATOM 751 C CA . GLY A 1 101 ? 2.402 -2.526 -10.556 1.00 93.75 101 GLY A CA 1
ATOM 752 C C . GLY A 1 101 ? 3.733 -2.101 -9.963 1.00 93.75 101 GLY A C 1
ATOM 753 O O . GLY A 1 101 ? 4.808 -2.443 -10.472 1.00 93.75 101 GLY A O 1
ATOM 754 N N . ILE A 1 102 ? 3.648 -1.348 -8.877 1.00 93.62 102 ILE A N 1
ATOM 755 C CA . ILE A 1 102 ? 4.796 -0.922 -8.090 1.00 93.62 102 ILE A CA 1
ATOM 756 C C . ILE A 1 102 ? 4.755 -1.544 -6.710 1.00 93.62 102 ILE A C 1
ATOM 758 O O . ILE A 1 102 ? 3.693 -1.738 -6.124 1.00 93.62 102 ILE A O 1
ATOM 762 N N . PHE A 1 103 ? 5.936 -1.803 -6.181 1.00 92.25 103 PHE A N 1
ATOM 763 C CA . PHE A 1 103 ? 6.142 -2.099 -4.784 1.00 92.25 103 PHE A CA 1
ATOM 764 C C . PHE A 1 103 ? 6.899 -0.944 -4.115 1.00 92.25 103 PHE A C 1
ATOM 766 O O . PHE A 1 103 ? 7.920 -0.490 -4.641 1.00 92.25 103 PHE A O 1
ATOM 773 N N . LEU A 1 104 ? 6.397 -0.506 -2.958 1.00 91.94 104 LEU A N 1
ATOM 774 C CA . LEU A 1 104 ? 6.998 0.494 -2.077 1.00 91.94 104 LEU A CA 1
ATOM 775 C C . LEU A 1 104 ? 7.286 -0.151 -0.720 1.00 91.94 104 LEU A C 1
ATOM 777 O O . LEU A 1 104 ? 6.377 -0.661 -0.056 1.00 91.94 104 LEU A O 1
ATOM 781 N N . GLY A 1 105 ? 8.563 -0.179 -0.340 1.00 89.31 105 GLY A N 1
ATOM 782 C CA . GLY A 1 105 ? 9.038 -0.892 0.836 1.00 89.31 105 GLY A CA 1
ATOM 783 C C . GLY A 1 105 ? 9.025 -0.049 2.098 1.00 89.31 105 GLY A C 1
ATOM 784 O O . GLY A 1 105 ? 9.360 1.129 2.079 1.00 89.31 105 GLY A O 1
ATOM 785 N N . ARG A 1 106 ? 8.744 -0.702 3.228 1.00 90.25 106 ARG A N 1
ATOM 786 C CA . ARG A 1 106 ? 8.794 -0.104 4.570 1.00 90.25 106 ARG A CA 1
ATOM 787 C C . ARG A 1 106 ? 10.155 0.515 4.913 1.00 90.25 106 ARG A C 1
ATOM 789 O O . ARG A 1 106 ? 10.212 1.471 5.670 1.00 90.25 106 ARG A O 1
ATOM 796 N N . TYR A 1 107 ? 11.235 -0.071 4.401 1.00 88.31 107 TYR A N 1
ATOM 797 C CA . TYR A 1 107 ? 12.620 0.328 4.689 1.00 88.31 107 TYR A CA 1
ATOM 798 C C . TYR A 1 107 ? 13.426 0.639 3.416 1.00 88.31 107 TYR A C 1
ATOM 800 O O . TYR A 1 107 ? 14.643 0.746 3.479 1.00 88.31 107 TYR A O 1
ATOM 808 N N . ASP A 1 108 ? 12.760 0.674 2.259 1.00 88.00 108 ASP A N 1
ATOM 809 C CA . ASP A 1 108 ? 13.354 1.003 0.958 1.00 88.00 108 ASP A CA 1
ATOM 810 C C . ASP A 1 108 ? 12.236 1.557 0.075 1.00 88.00 108 ASP A C 1
ATOM 812 O O . ASP A 1 108 ? 11.463 0.806 -0.531 1.00 88.00 108 ASP A O 1
ATOM 816 N N . MET A 1 109 ? 12.120 2.884 0.044 1.00 88.62 109 MET A N 1
ATOM 817 C CA . MET A 1 109 ? 11.076 3.579 -0.717 1.00 88.62 109 MET A CA 1
ATOM 818 C C . MET A 1 109 ? 11.430 3.776 -2.189 1.00 88.62 109 MET A C 1
ATOM 820 O O . MET A 1 109 ? 10.675 4.409 -2.931 1.00 88.62 109 MET A O 1
ATOM 824 N N . ARG A 1 110 ? 12.550 3.209 -2.657 1.00 89.69 110 ARG A N 1
ATOM 825 C CA . ARG A 1 110 ? 12.853 3.175 -4.087 1.00 89.69 110 ARG A CA 1
ATOM 826 C C . ARG A 1 110 ? 11.833 2.269 -4.784 1.00 89.69 110 ARG A C 1
ATOM 828 O O . ARG A 1 110 ? 11.784 1.073 -4.489 1.00 89.69 110 ARG A O 1
ATOM 835 N N . PRO A 1 111 ? 11.034 2.792 -5.734 1.00 91.50 111 PRO A N 1
ATOM 836 C CA . PRO A 1 111 ? 9.981 2.004 -6.353 1.00 91.50 111 PRO A CA 1
ATOM 837 C C . PRO A 1 111 ? 10.555 0.801 -7.093 1.00 91.50 111 PRO A C 1
ATOM 839 O O . PRO A 1 111 ? 11.525 0.916 -7.851 1.00 91.50 111 PRO A O 1
ATOM 842 N N . ARG A 1 112 ? 9.924 -0.357 -6.914 1.00 91.56 112 ARG A N 1
ATOM 843 C CA . ARG A 1 112 ? 10.228 -1.574 -7.673 1.00 91.56 112 ARG A CA 1
ATOM 844 C C . ARG A 1 112 ? 9.068 -1.876 -8.599 1.00 91.56 112 ARG A C 1
ATOM 846 O O . ARG A 1 112 ? 7.931 -1.941 -8.146 1.00 91.56 112 ARG A O 1
ATOM 853 N N . VAL A 1 113 ? 9.341 -2.035 -9.889 1.00 90.81 113 VAL A N 1
ATOM 854 C CA . VAL A 1 113 ? 8.296 -2.247 -10.900 1.00 90.81 113 VAL A CA 1
ATOM 855 C C . VAL A 1 113 ? 8.170 -3.730 -11.196 1.00 90.81 113 VAL A C 1
ATOM 857 O O . VAL A 1 113 ? 9.159 -4.425 -11.418 1.00 90.81 113 VAL A O 1
ATOM 860 N N . ILE A 1 114 ? 6.936 -4.213 -11.243 1.00 89.25 114 ILE A N 1
ATOM 861 C CA . ILE A 1 114 ? 6.603 -5.582 -11.620 1.00 89.25 114 ILE A CA 1
ATOM 862 C C . ILE A 1 114 ? 5.690 -5.511 -12.840 1.00 89.25 114 ILE A C 1
ATOM 864 O O . ILE A 1 114 ? 4.698 -4.790 -12.846 1.00 89.25 114 ILE A O 1
ATOM 868 N N . THR A 1 115 ? 5.995 -6.279 -13.883 1.00 89.25 115 THR A N 1
ATOM 869 C CA . THR A 1 115 ? 5.208 -6.351 -15.127 1.00 89.25 115 THR A CA 1
ATOM 870 C C . THR A 1 115 ? 4.003 -7.291 -14.998 1.00 89.25 115 THR A C 1
ATOM 872 O O . THR A 1 115 ? 3.811 -8.200 -15.807 1.00 89.25 115 THR A O 1
ATOM 875 N N . ARG A 1 116 ? 3.234 -7.132 -13.912 1.00 87.62 116 ARG A N 1
ATOM 876 C CA . ARG A 1 116 ? 1.996 -7.863 -13.600 1.00 87.62 116 AR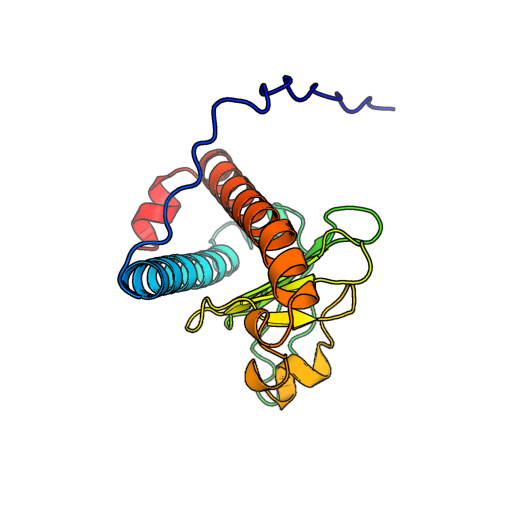G A CA 1
ATOM 877 C C . ARG A 1 116 ? 1.092 -6.979 -12.736 1.00 87.62 116 ARG A C 1
ATOM 879 O O . ARG A 1 116 ? 1.605 -6.205 -11.937 1.00 87.62 116 ARG A O 1
ATOM 886 N N . ASP A 1 117 ? -0.224 -7.161 -12.838 1.00 87.94 117 ASP A N 1
ATOM 887 C CA . ASP A 1 117 ? -1.210 -6.406 -12.038 1.00 87.94 117 ASP A CA 1
ATOM 888 C C . ASP A 1 117 ? -1.341 -6.881 -10.588 1.00 87.94 117 ASP A C 1
ATOM 890 O O . ASP A 1 117 ? -1.857 -6.166 -9.738 1.00 87.94 117 ASP A O 1
ATOM 894 N N . ALA A 1 118 ? -0.865 -8.090 -10.298 1.00 87.06 118 ALA A N 1
ATOM 895 C CA . ALA A 1 118 ? -0.833 -8.653 -8.958 1.00 87.06 118 ALA A CA 1
ATOM 896 C C . ALA A 1 118 ? 0.602 -9.062 -8.610 1.00 87.06 118 ALA A C 1
ATOM 898 O O . ALA A 1 118 ? 1.333 -9.556 -9.484 1.00 87.06 118 ALA A O 1
ATOM 899 N N . PRO A 1 119 ? 1.014 -8.909 -7.341 1.00 82.12 119 PRO A N 1
ATOM 900 C CA . PRO A 1 119 ? 2.344 -9.308 -6.934 1.00 82.12 119 PRO A CA 1
ATOM 901 C C . PRO A 1 119 ? 2.446 -10.840 -6.992 1.00 82.12 119 PRO A C 1
ATOM 903 O O . PRO A 1 119 ? 1.490 -11.538 -6.636 1.00 82.12 119 PRO A O 1
ATOM 906 N N . PRO A 1 120 ? 3.592 -11.411 -7.402 1.00 76.88 120 PRO A N 1
ATOM 907 C CA . PRO A 1 120 ? 3.826 -12.841 -7.254 1.00 76.88 120 PRO A CA 1
ATOM 908 C C . PRO A 1 120 ? 4.023 -13.141 -5.762 1.00 76.88 120 PRO A C 1
ATOM 910 O O . PRO A 1 120 ? 5.143 -13.091 -5.256 1.00 76.88 120 PRO A O 1
ATOM 913 N N . LEU A 1 121 ? 2.916 -13.387 -5.054 1.00 71.81 121 LEU A N 1
ATOM 914 C CA . LEU A 1 121 ? 2.882 -13.497 -3.593 1.00 71.81 121 LEU A CA 1
ATOM 915 C C . LEU A 1 121 ? 3.943 -14.474 -3.078 1.00 71.81 121 LEU A C 1
ATOM 917 O O . LEU A 1 121 ? 4.729 -14.083 -2.222 1.00 71.81 121 LEU A O 1
ATOM 921 N N . ASP A 1 122 ? 4.043 -15.667 -3.668 1.00 68.06 122 ASP A N 1
ATOM 922 C CA . ASP A 1 122 ? 5.032 -16.695 -3.303 1.00 68.06 122 ASP A CA 1
ATOM 923 C C . ASP A 1 122 ? 6.472 -16.167 -3.371 1.00 68.06 122 ASP A C 1
ATOM 925 O O . ASP A 1 122 ? 7.262 -16.329 -2.445 1.00 68.06 122 ASP A O 1
ATOM 929 N N . THR A 1 123 ? 6.799 -15.437 -4.439 1.00 65.81 123 THR A N 1
ATOM 930 C CA . THR A 1 123 ? 8.124 -14.839 -4.637 1.00 65.81 123 THR A CA 1
ATOM 931 C C . THR A 1 123 ? 8.405 -13.720 -3.635 1.00 65.81 123 THR A C 1
ATOM 933 O O . THR A 1 123 ? 9.525 -13.619 -3.137 1.00 65.81 123 THR A O 1
ATOM 936 N N . TRP A 1 124 ? 7.400 -12.902 -3.311 1.00 68.88 124 TRP A N 1
ATOM 937 C CA . TRP A 1 124 ? 7.519 -11.871 -2.277 1.00 68.88 124 TRP A CA 1
ATOM 938 C C . TRP A 1 124 ? 7.817 -12.504 -0.907 1.00 68.88 124 TRP A C 1
ATOM 940 O O . TRP A 1 124 ? 8.669 -12.013 -0.170 1.00 68.88 124 TRP A O 1
ATOM 950 N N . ILE A 1 125 ? 7.174 -13.626 -0.581 1.00 64.38 125 ILE A N 1
ATOM 951 C CA . ILE A 1 125 ? 7.368 -14.334 0.693 1.00 64.38 125 ILE A CA 1
ATOM 952 C C . ILE A 1 125 ? 8.752 -14.978 0.778 1.00 64.38 125 ILE A C 1
ATOM 954 O O . ILE A 1 125 ? 9.420 -14.856 1.800 1.00 64.38 125 ILE A O 1
ATOM 958 N N . GLU A 1 126 ? 9.183 -15.672 -0.275 1.00 60.53 126 GLU A N 1
ATOM 959 C CA . GLU A 1 126 ? 10.419 -16.461 -0.258 1.00 60.53 126 GLU A CA 1
ATOM 960 C C . GLU A 1 126 ? 11.682 -15.612 -0.388 1.00 60.53 126 GLU A C 1
ATOM 962 O O . GLU A 1 126 ? 12.709 -15.917 0.216 1.00 60.53 126 GLU A O 1
ATOM 967 N N . ARG A 1 127 ? 11.630 -14.569 -1.220 1.00 61.94 127 ARG A N 1
ATOM 968 C CA . ARG A 1 127 ? 12.815 -13.814 -1.646 1.00 61.94 127 ARG A CA 1
ATOM 969 C C . ARG A 1 127 ? 12.808 -12.362 -1.177 1.00 61.94 127 ARG A C 1
ATOM 971 O O . ARG A 1 127 ? 13.769 -11.644 -1.443 1.00 61.94 127 ARG A O 1
ATOM 978 N N . GLY A 1 128 ? 11.755 -11.932 -0.483 1.00 63.00 128 GLY A N 1
ATOM 979 C CA . GLY A 1 128 ? 11.612 -10.556 -0.028 1.00 63.00 128 GLY A CA 1
ATOM 980 C C . GLY A 1 128 ? 11.594 -9.554 -1.186 1.00 63.00 128 GLY A C 1
ATOM 981 O O . GLY A 1 128 ? 11.235 -9.873 -2.320 1.00 63.00 128 GLY A O 1
ATOM 982 N N . LEU A 1 129 ? 11.981 -8.315 -0.888 1.00 61.84 129 LEU A N 1
ATOM 983 C CA . LEU A 1 129 ? 11.924 -7.190 -1.831 1.00 61.84 129 LEU A CA 1
ATOM 984 C C . LEU A 1 129 ? 12.960 -7.294 -2.957 1.00 61.84 129 LEU A C 1
ATOM 986 O O . LEU A 1 129 ? 12.739 -6.783 -4.057 1.00 61.84 129 LEU A O 1
ATOM 990 N N . ASP A 1 130 ? 14.054 -8.014 -2.709 1.00 67.06 130 ASP A N 1
ATOM 991 C CA . ASP A 1 130 ? 15.148 -8.233 -3.662 1.00 67.06 130 ASP A CA 1
ATOM 992 C C . ASP A 1 130 ? 14.735 -9.079 -4.869 1.00 67.06 130 ASP A C 1
ATOM 994 O O . ASP A 1 130 ? 15.459 -9.176 -5.862 1.00 67.06 130 ASP A O 1
ATOM 998 N N . ALA A 1 131 ? 13.551 -9.687 -4.816 1.00 65.06 131 ALA A N 1
ATOM 999 C CA . ALA A 1 131 ? 12.987 -10.412 -5.937 1.00 65.06 131 ALA A CA 1
ATOM 1000 C C . ALA A 1 131 ? 12.494 -9.500 -7.072 1.00 65.06 131 ALA A C 1
ATOM 1002 O O . ALA A 1 131 ? 12.252 -9.995 -8.176 1.00 65.06 131 ALA A O 1
ATOM 1003 N N . PHE A 1 132 ? 12.337 -8.196 -6.813 1.00 70.81 132 PHE A N 1
ATOM 1004 C CA . PHE A 1 132 ? 11.732 -7.245 -7.742 1.00 70.81 132 PHE A CA 1
ATOM 1005 C C . PHE A 1 132 ? 12.744 -6.217 -8.254 1.00 70.81 132 PHE A C 1
ATOM 1007 O O . PHE A 1 132 ? 13.494 -5.646 -7.452 1.00 70.81 132 PHE A O 1
ATOM 1014 N N . PRO A 1 133 ? 12.771 -5.952 -9.574 1.00 76.06 133 PRO A N 1
ATOM 1015 C CA . PRO A 1 133 ? 13.709 -5.003 -10.149 1.00 76.06 133 PRO A CA 1
ATOM 1016 C C . PRO A 1 133 ? 13.366 -3.571 -9.724 1.00 76.06 133 PRO A C 1
ATOM 1018 O O . PRO A 1 133 ? 12.201 -3.168 -9.700 1.00 76.06 133 PRO A O 1
ATOM 1021 N N . LEU A 1 134 ? 14.403 -2.789 -9.419 1.00 79.75 134 LEU A N 1
ATOM 1022 C CA . LEU A 1 134 ? 14.275 -1.351 -9.190 1.00 79.75 134 LEU A CA 1
ATOM 1023 C C . LEU A 1 134 ? 13.743 -0.665 -10.454 1.00 79.75 134 LEU A C 1
ATOM 1025 O O . LEU A 1 134 ? 14.182 -0.973 -11.564 1.00 79.75 134 LEU A O 1
ATOM 1029 N N . ALA A 1 135 ? 12.839 0.303 -10.289 1.00 75.56 135 ALA A N 1
ATOM 1030 C CA . ALA A 1 135 ? 12.282 1.088 -11.391 1.00 75.56 135 ALA A CA 1
ATOM 1031 C C . ALA A 1 135 ? 13.377 1.760 -12.232 1.00 75.56 135 ALA A C 1
ATOM 1033 O O . ALA A 1 135 ? 13.295 1.792 -13.457 1.00 75.56 135 ALA A O 1
ATOM 1034 N N . THR A 1 136 ? 14.439 2.227 -11.574 1.00 78.50 136 THR A N 1
ATOM 1035 C CA . THR A 1 136 ? 15.588 2.912 -12.182 1.00 78.50 136 THR A CA 1
ATOM 1036 C C . THR A 1 136 ? 16.435 2.029 -13.097 1.00 78.50 136 THR A C 1
ATOM 1038 O O . THR A 1 136 ? 17.307 2.541 -13.792 1.00 78.50 136 THR A O 1
ATOM 1041 N N . ALA A 1 137 ? 16.181 0.718 -13.151 1.00 81.94 137 ALA A N 1
ATOM 1042 C CA . ALA A 1 137 ? 16.891 -0.190 -14.045 1.00 81.94 137 ALA A CA 1
ATOM 1043 C C . ALA A 1 137 ? 16.530 0.002 -15.534 1.00 81.94 137 ALA A C 1
ATOM 1045 O O . ALA A 1 137 ? 17.218 -0.544 -16.395 1.00 81.94 137 ALA A O 1
ATOM 1046 N N . SER A 1 138 ? 15.456 0.736 -15.863 1.00 87.94 138 SER A N 1
ATOM 1047 C CA . SER A 1 138 ? 15.068 1.031 -17.253 1.00 87.94 138 SER A CA 1
ATOM 1048 C C . SER A 1 138 ? 14.223 2.305 -17.377 1.00 87.94 138 SER A C 1
ATOM 1050 O O . SER A 1 138 ? 13.497 2.657 -16.450 1.00 87.94 138 SER A O 1
ATOM 1052 N N . GLU A 1 139 ? 14.237 2.952 -18.548 1.00 89.31 139 GLU A N 1
ATOM 1053 C CA . GLU A 1 139 ? 13.371 4.110 -18.844 1.00 89.31 139 GLU A CA 1
ATOM 1054 C C . GLU A 1 139 ? 11.882 3.780 -18.678 1.00 89.31 139 GLU A C 1
ATOM 1056 O O . GLU A 1 139 ? 11.132 4.548 -18.079 1.00 89.31 139 GLU A O 1
ATOM 1061 N N . GLN A 1 140 ? 11.460 2.599 -19.140 1.00 89.44 140 GLN A N 1
ATOM 1062 C CA . GLN A 1 140 ? 10.082 2.135 -18.979 1.00 89.44 140 GLN A CA 1
ATOM 1063 C C . GLN A 1 140 ? 9.711 1.944 -17.501 1.00 89.44 140 GLN A C 1
ATOM 1065 O O . GLN A 1 140 ? 8.586 2.248 -17.101 1.00 89.44 140 GLN A O 1
ATOM 1070 N N . GLY A 1 141 ? 10.643 1.446 -16.684 1.00 90.31 141 GLY A N 1
ATOM 1071 C CA . GLY A 1 141 ? 10.461 1.307 -15.241 1.00 90.31 141 GLY A CA 1
ATOM 1072 C C . GLY A 1 141 ? 10.297 2.663 -14.558 1.00 90.31 141 GLY A C 1
ATOM 1073 O O . GLY A 1 141 ? 9.360 2.840 -13.783 1.00 90.31 141 GLY A O 1
ATOM 1074 N N . ILE A 1 142 ? 11.134 3.641 -14.911 1.00 91.69 142 ILE A N 1
ATOM 1075 C CA . ILE A 1 142 ? 11.024 5.023 -14.421 1.00 91.69 142 ILE A CA 1
ATOM 1076 C C . ILE A 1 142 ? 9.665 5.617 -14.799 1.00 91.69 142 ILE A C 1
ATOM 1078 O O . ILE A 1 142 ? 8.944 6.081 -13.921 1.00 91.69 142 ILE A O 1
ATOM 1082 N N . ALA A 1 143 ? 9.273 5.536 -16.074 1.00 92.44 143 ALA A N 1
ATOM 1083 C CA . ALA A 1 143 ? 7.987 6.048 -16.545 1.00 92.44 143 ALA A CA 1
ATOM 1084 C C . ALA A 1 143 ? 6.804 5.395 -15.812 1.00 92.44 143 ALA A C 1
ATOM 1086 O O . ALA A 1 143 ? 5.877 6.081 -15.388 1.00 92.44 143 ALA A O 1
ATOM 1087 N N . THR A 1 144 ? 6.863 4.077 -15.601 1.00 93.19 144 THR A N 1
ATOM 1088 C CA . THR A 1 144 ? 5.842 3.334 -14.846 1.00 93.19 144 THR A CA 1
ATOM 1089 C C . THR A 1 144 ? 5.775 3.797 -13.389 1.00 93.19 144 THR A C 1
ATOM 1091 O O . THR A 1 144 ? 4.686 4.017 -12.865 1.00 93.19 144 THR A O 1
ATOM 1094 N N . ALA A 1 145 ? 6.919 3.991 -12.731 1.00 93.50 145 ALA A N 1
ATOM 1095 C CA . ALA A 1 145 ? 6.962 4.471 -11.354 1.00 93.50 145 ALA A CA 1
ATOM 1096 C C . ALA A 1 145 ? 6.433 5.908 -11.223 1.00 93.50 145 ALA A C 1
ATOM 1098 O O . ALA A 1 145 ? 5.656 6.183 -10.314 1.00 93.50 145 ALA A O 1
ATOM 1099 N N . CYS A 1 146 ? 6.776 6.806 -12.151 1.00 94.31 146 CYS A N 1
ATOM 1100 C CA . CYS A 1 146 ? 6.250 8.174 -12.172 1.00 94.31 146 CYS A CA 1
ATOM 1101 C C . CYS A 1 146 ? 4.719 8.230 -12.294 1.00 94.31 146 CYS A C 1
ATOM 1103 O O . CYS A 1 146 ? 4.117 9.184 -11.812 1.00 94.31 146 CYS A O 1
ATOM 1105 N N . LEU A 1 147 ? 4.097 7.222 -12.915 1.00 95.12 147 LEU A N 1
ATOM 1106 C CA . LEU A 1 147 ? 2.641 7.104 -13.001 1.00 95.12 147 LEU A CA 1
ATOM 1107 C C . LEU A 1 147 ? 2.036 6.507 -11.727 1.00 95.12 147 LEU A C 1
ATOM 1109 O O . LEU A 1 147 ? 1.099 7.067 -11.169 1.00 95.12 147 LEU A O 1
ATOM 1113 N N . LEU A 1 148 ? 2.573 5.381 -11.252 1.00 96.12 148 LEU A N 1
ATOM 1114 C CA . LEU A 1 148 ? 1.921 4.595 -10.204 1.00 96.12 148 LEU A CA 1
ATOM 1115 C C . LEU A 1 148 ? 2.244 5.060 -8.779 1.00 96.12 148 LEU A C 1
ATOM 1117 O O . LEU A 1 148 ? 1.441 4.825 -7.881 1.00 96.12 148 LEU A O 1
ATOM 1121 N N . VAL A 1 149 ? 3.388 5.712 -8.536 1.00 95.94 149 VAL A N 1
ATOM 1122 C CA . VAL A 1 149 ? 3.742 6.189 -7.185 1.00 95.94 149 VAL A CA 1
ATOM 1123 C C . VAL A 1 149 ? 2.747 7.242 -6.688 1.00 95.94 149 VAL A C 1
ATOM 1125 O O . VAL A 1 149 ? 2.229 7.066 -5.586 1.00 95.94 149 VAL A O 1
ATOM 1128 N N . PRO A 1 150 ? 2.400 8.287 -7.467 1.00 96.69 150 PRO A N 1
ATOM 1129 C CA . PRO A 1 150 ? 1.374 9.240 -7.051 1.00 96.69 150 PRO A CA 1
ATOM 1130 C C . PRO A 1 150 ? 0.011 8.587 -6.796 1.00 96.69 150 PRO A C 1
ATOM 1132 O O . PRO A 1 150 ? -0.661 8.948 -5.835 1.00 96.69 150 PRO A O 1
ATOM 1135 N N . GLU A 1 151 ? -0.387 7.610 -7.617 1.00 97.19 151 GLU A N 1
ATOM 1136 C CA . GLU A 1 151 ? -1.650 6.880 -7.442 1.00 97.19 151 GLU A CA 1
ATOM 1137 C C . GLU A 1 151 ? -1.663 6.046 -6.152 1.00 97.19 151 GLU A C 1
ATOM 1139 O O . GLU A 1 151 ? -2.649 6.063 -5.413 1.00 97.19 151 GLU A O 1
ATOM 1144 N N . ALA A 1 152 ? -0.553 5.373 -5.835 1.00 97.12 152 ALA A N 1
ATOM 1145 C CA . ALA A 1 152 ? -0.393 4.641 -4.583 1.00 97.12 152 ALA A CA 1
ATOM 1146 C C . ALA A 1 152 ? -0.438 5.579 -3.370 1.00 97.12 152 ALA A C 1
ATOM 1148 O O . ALA A 1 152 ? -1.176 5.318 -2.422 1.00 97.12 152 ALA A O 1
ATOM 1149 N N . CYS A 1 153 ? 0.281 6.704 -3.412 1.00 96.88 153 CYS A N 1
ATOM 1150 C CA . CYS A 1 153 ? 0.243 7.706 -2.347 1.00 96.88 153 CYS A CA 1
ATOM 1151 C C . CYS A 1 153 ? -1.160 8.309 -2.172 1.00 96.88 153 CYS A C 1
ATOM 1153 O O . CYS A 1 153 ? -1.598 8.525 -1.046 1.00 96.88 153 CYS A O 1
ATOM 1155 N N . ALA A 1 154 ? -1.888 8.548 -3.266 1.00 97.62 154 ALA A N 1
ATOM 1156 C CA . ALA A 1 154 ? -3.265 9.031 -3.210 1.00 97.62 154 ALA A CA 1
ATOM 1157 C C . ALA A 1 154 ? -4.209 8.003 -2.567 1.00 97.62 154 ALA A C 1
ATOM 1159 O O . ALA A 1 154 ? -5.099 8.382 -1.808 1.00 97.62 154 ALA A O 1
ATOM 1160 N N . TRP A 1 155 ? -4.003 6.710 -2.833 1.00 98.06 155 TRP A N 1
ATOM 1161 C CA . TRP A 1 155 ? -4.748 5.642 -2.171 1.00 98.06 155 TRP A CA 1
ATOM 1162 C C . TRP A 1 155 ? -4.468 5.599 -0.662 1.00 98.06 155 TRP A C 1
ATOM 1164 O O . TRP A 1 155 ? -5.416 5.557 0.120 1.00 98.06 155 TRP A O 1
ATOM 1174 N N . ILE A 1 156 ? -3.196 5.6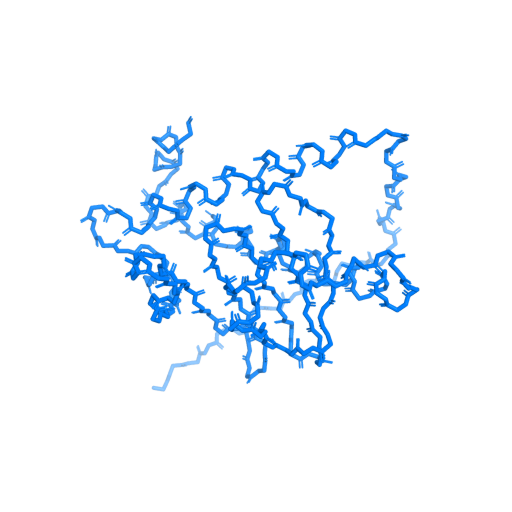92 -0.252 1.00 97.81 156 ILE A N 1
ATOM 1175 C CA . ILE A 1 156 ? -2.796 5.758 1.166 1.00 97.81 156 ILE A CA 1
ATOM 1176 C C . ILE A 1 156 ? -3.461 6.962 1.846 1.00 97.81 156 ILE A C 1
ATOM 1178 O O . ILE A 1 156 ? -4.131 6.818 2.863 1.00 97.81 156 ILE A O 1
ATOM 1182 N N . ALA A 1 157 ? -3.378 8.146 1.237 1.00 98.06 157 ALA A N 1
ATOM 1183 C CA . ALA A 1 157 ? -3.997 9.352 1.779 1.00 98.06 157 ALA A CA 1
ATOM 1184 C C . ALA A 1 157 ? -5.529 9.236 1.903 1.00 98.06 157 ALA A C 1
ATOM 1186 O O . ALA A 1 157 ? -6.115 9.738 2.862 1.00 98.06 157 ALA A O 1
ATOM 1187 N N . ALA A 1 158 ? -6.194 8.571 0.953 1.00 98.19 158 ALA A N 1
ATOM 1188 C CA . ALA A 1 158 ? -7.633 8.324 1.020 1.00 98.19 158 ALA A CA 1
ATOM 1189 C C . ALA A 1 158 ? -8.008 7.357 2.155 1.00 98.19 158 ALA A C 1
ATOM 1191 O O . ALA A 1 158 ? -9.053 7.533 2.785 1.00 98.19 158 ALA A O 1
ATOM 1192 N N . TYR A 1 159 ? -7.168 6.356 2.425 1.00 98.31 159 TYR A N 1
ATOM 1193 C CA . TYR A 1 159 ? -7.324 5.467 3.573 1.00 98.31 159 TYR A CA 1
ATOM 1194 C C . TYR A 1 159 ? -7.173 6.226 4.900 1.00 98.31 159 TYR A C 1
ATOM 1196 O O . TYR A 1 159 ? -8.059 6.150 5.750 1.00 98.31 159 TYR A O 1
ATOM 1204 N N . GLU A 1 160 ? -6.124 7.035 5.043 1.00 98.25 160 GLU A N 1
ATOM 1205 C CA . GLU A 1 160 ? -5.869 7.840 6.246 1.00 98.25 160 GLU A CA 1
ATOM 1206 C C . GLU A 1 160 ? -6.966 8.882 6.511 1.00 98.25 160 GLU A C 1
ATOM 1208 O O . GLU A 1 160 ? -7.392 9.107 7.651 1.00 98.25 160 GLU A O 1
ATOM 1213 N N . HIS A 1 161 ? -7.503 9.478 5.445 1.00 98.31 161 HIS A N 1
ATOM 1214 C CA . HIS A 1 161 ? -8.668 10.346 5.554 1.00 98.31 161 HIS A CA 1
ATOM 1215 C C . HIS A 1 161 ? -9.886 9.586 6.089 1.00 98.31 161 HIS A C 1
ATOM 1217 O O . HIS A 1 161 ? -10.535 10.046 7.029 1.00 98.31 161 HIS A O 1
ATOM 1223 N N . TRP A 1 162 ? -10.164 8.399 5.541 1.00 98.50 162 TRP A N 1
ATOM 1224 C CA . TRP A 1 162 ? -11.261 7.561 6.016 1.00 98.50 162 TRP A CA 1
ATOM 1225 C C . TRP A 1 162 ? -11.083 7.142 7.478 1.00 98.50 162 TRP A C 1
ATOM 1227 O O . TRP A 1 162 ? -12.061 7.136 8.218 1.00 98.50 162 TRP A O 1
ATOM 1237 N N . ILE A 1 163 ? -9.862 6.831 7.923 1.00 98.25 163 ILE A N 1
ATOM 1238 C CA . ILE A 1 163 ? -9.585 6.525 9.334 1.00 98.25 163 ILE A CA 1
ATOM 1239 C C . ILE A 1 163 ? -10.005 7.693 10.222 1.00 98.25 163 ILE A C 1
ATOM 1241 O O . ILE A 1 163 ? -10.757 7.500 11.178 1.00 98.25 163 ILE A O 1
ATOM 1245 N N . THR A 1 164 ? -9.589 8.907 9.862 1.00 97.44 164 THR A N 1
ATOM 1246 C CA . THR A 1 164 ? -9.946 10.116 10.611 1.00 97.44 164 THR A CA 1
ATOM 1247 C C . THR A 1 164 ? -11.467 10.302 10.684 1.00 97.44 164 THR A C 1
ATOM 1249 O O . THR A 1 164 ? -11.997 10.629 11.744 1.00 97.44 164 THR A O 1
ATOM 1252 N N . GLU A 1 165 ? -12.195 10.042 9.593 1.00 98.12 165 GLU A N 1
ATOM 1253 C CA . GLU A 1 165 ? -13.665 10.086 9.580 1.00 98.12 165 GLU A CA 1
ATOM 1254 C C . GLU A 1 165 ? -14.317 8.951 10.391 1.00 98.12 165 GLU A C 1
ATOM 1256 O O . GLU A 1 165 ? -15.375 9.142 10.993 1.00 98.12 165 GLU A O 1
ATOM 1261 N N . ALA A 1 166 ? -13.720 7.757 10.393 1.00 97.56 166 ALA A N 1
ATOM 1262 C CA . ALA A 1 166 ? -14.320 6.547 10.944 1.00 97.56 166 ALA A CA 1
ATOM 1263 C C . ALA A 1 166 ? -14.090 6.374 12.450 1.00 97.56 166 ALA A C 1
ATOM 1265 O O . ALA A 1 166 ? -14.957 5.812 13.128 1.00 97.56 166 ALA A O 1
ATOM 1266 N N . VAL A 1 167 ? -12.926 6.784 12.962 1.00 97.31 167 VAL A N 1
ATOM 1267 C CA . VAL A 1 167 ? -12.512 6.556 14.359 1.00 97.31 167 VAL A CA 1
ATOM 1268 C C . VAL A 1 167 ? -11.900 7.778 15.050 1.00 97.31 167 VAL A C 1
ATOM 1270 O O . VAL A 1 167 ? -11.651 7.698 16.250 1.00 97.31 167 VAL A O 1
ATOM 1273 N N . GLY A 1 168 ? -11.730 8.903 14.348 1.00 96.56 168 GLY A N 1
ATOM 1274 C CA . GLY A 1 168 ? -11.142 10.129 14.898 1.00 96.56 168 GLY A CA 1
ATOM 1275 C C . GLY A 1 168 ? -9.629 10.227 14.687 1.00 96.56 168 GLY A C 1
ATOM 1276 O O . GLY A 1 168 ? -8.961 9.246 14.355 1.00 96.56 168 GLY A O 1
ATOM 1277 N N . VAL A 1 169 ? -9.089 11.435 14.863 1.00 96.38 169 VAL A N 1
ATOM 1278 C CA . VAL A 1 169 ? -7.645 11.712 14.727 1.00 96.38 169 VAL A CA 1
ATOM 1279 C C . VAL A 1 169 ? -6.853 11.152 15.909 1.00 96.38 169 VAL A C 1
ATOM 1281 O O . VAL A 1 169 ? -5.701 10.755 15.756 1.00 96.38 169 VAL A O 1
ATOM 1284 N N . GLU A 1 170 ? -7.503 11.038 17.065 1.00 97.00 170 GLU A N 1
ATOM 1285 C CA . GLU A 1 170 ? -6.938 10.566 18.326 1.00 97.00 170 GLU A CA 1
ATOM 1286 C C . GLU A 1 170 ? -6.368 9.149 18.191 1.00 97.00 170 GLU A C 1
ATOM 1288 O O . GLU A 1 170 ? -5.334 8.833 18.768 1.00 97.00 170 GLU A O 1
ATOM 1293 N N . HIS A 1 171 ? -6.980 8.308 17.349 1.00 97.06 171 HIS A N 1
ATOM 1294 C CA . HIS A 1 171 ? -6.463 6.968 17.059 1.00 97.06 171 HIS A CA 1
ATOM 1295 C C . HIS A 1 171 ? -5.042 7.007 16.476 1.00 97.06 171 HIS A C 1
ATOM 1297 O O . HIS A 1 171 ? -4.208 6.179 16.830 1.00 97.06 171 HIS A O 1
ATOM 1303 N N . ARG A 1 172 ? -4.727 7.979 15.609 1.00 96.38 172 ARG A N 1
ATOM 1304 C CA . ARG A 1 172 ? -3.37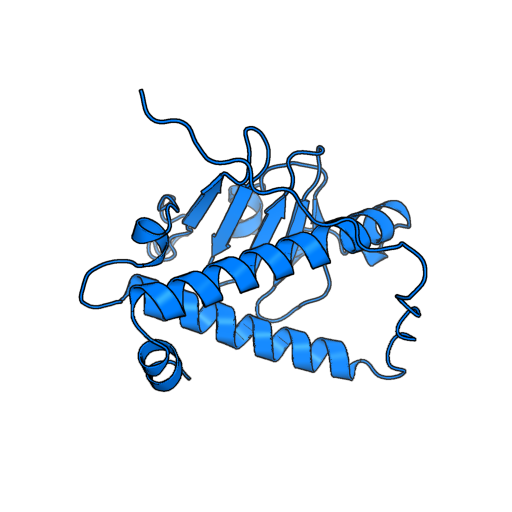0 8.141 15.058 1.00 96.38 172 ARG A CA 1
ATOM 1305 C C . ARG A 1 172 ? -2.404 8.736 16.075 1.00 96.38 172 ARG A C 1
ATOM 1307 O O . ARG A 1 172 ? -1.257 8.304 16.113 1.00 96.38 172 ARG A O 1
ATOM 1314 N N . GLU A 1 173 ? -2.872 9.646 16.926 1.00 95.81 173 GLU A N 1
ATOM 1315 C CA . GLU A 1 173 ? -2.083 10.193 18.040 1.00 95.81 173 GLU A CA 1
ATOM 1316 C C . GLU A 1 173 ? -1.703 9.120 19.073 1.00 95.81 173 GLU A C 1
ATOM 1318 O O . GLU A 1 173 ? -0.657 9.218 19.700 1.00 95.81 173 GLU A O 1
ATOM 1323 N N . GLU A 1 174 ? -2.523 8.081 19.248 1.00 95.69 174 GLU A N 1
ATOM 1324 C CA . GLU A 1 174 ? -2.203 6.935 20.109 1.00 95.69 174 GLU A CA 1
ATOM 1325 C C . GLU A 1 174 ? -1.235 5.935 19.451 1.00 95.69 174 GLU A C 1
ATOM 1327 O O . GLU A 1 174 ? -0.569 5.166 20.150 1.00 95.69 174 GLU A O 1
ATOM 1332 N N . CYS A 1 175 ? -1.168 5.912 18.115 1.00 95.06 175 CYS A N 1
ATOM 1333 C CA . CYS A 1 175 ? -0.311 4.991 17.369 1.00 95.06 175 CYS A CA 1
ATOM 1334 C C . CYS A 1 175 ? 1.146 5.466 17.262 1.00 95.06 175 CYS A C 1
ATOM 1336 O O . CYS A 1 175 ? 2.034 4.607 17.231 1.00 95.06 175 CYS A O 1
ATOM 1338 N N . LEU A 1 176 ? 1.373 6.781 17.151 1.00 91.69 176 LEU A N 1
ATOM 1339 C CA . LEU A 1 176 ? 2.667 7.428 16.871 1.00 91.69 176 LEU A CA 1
ATOM 1340 C C . LEU A 1 176 ? 3.319 7.992 18.142 1.00 91.69 176 LEU A C 1
ATOM 1342 O O . LEU A 1 176 ? 4.539 7.770 18.317 1.00 91.69 176 LEU A O 1
#

Foldseek 3Di:
DDDDDDDDDDDDDPPPPDPDDDPPDCVVFVVVLVVQLLLLLLQVVQCVPPVHRNLVVVPWDWDFQDAPVRPWIKTKHAPDPQWIWIDTSQFIWTAPRPQKIWTAGNRGRQIFIDRHRDDPVNCCHPPNPVSTHGLVVDPVSVVRCVPHVVVVVVVSVVSVVVCCVPPRPVSSVVRD

Sequence (176 aa):
MHTAATRGLGSLSSTDIQPLEPPSDDRWIETAEALMHDECWCWGQDVLYPAGNLLIRYGLERTAALGADGRTAGYTGSINDRGGVWLRGAGVFYSSGSGSGIFLGRYDMRPRVITRDAPPLDTWIERGLDAFPLATASEQGIATACLLVPEACAWIAAYEHWITEAVGVEHREECL

Radius of gyration: 17.15 Å; chains: 1; bounding box: 52×46×39 Å